Protein AF-A0A5D4U2Z6-F1 (afdb_monomer)

Secondary structure (DSSP, 8-state):
-HHHHHHHHHHHHHHHHHHHHHHHHHHHHHHHSSTTS----TTTHHHHHHIIIIIHHHHHHHHHHHHHHHHHHHHHHHHHHHHTT-

Organism: NCBI:txid189382

Structure (mmCIF, N/CA/C/O backbone):
data_AF-A0A5D4U2Z6-F1
#
_entry.id   AF-A0A5D4U2Z6-F1
#
loop_
_atom_site.group_PDB
_atom_site.id
_atom_site.type_symbol
_atom_site.label_atom_id
_atom_site.label_alt_id
_atom_site.label_comp_id
_atom_site.label_asym_id
_atom_site.label_entity_id
_atom_site.label_seq_id
_atom_site.pdbx_PDB_ins_code
_atom_site.Cartn_x
_atom_site.Cartn_y
_atom_site.Cartn_z
_atom_site.occupancy
_atom_site.B_iso_or_equiv
_atom_site.auth_seq_id
_atom_site.auth_comp_id
_atom_site.auth_asym_id
_atom_site.auth_atom_id
_atom_site.pdbx_PDB_model_num
ATOM 1 N N . MET A 1 1 ? -10.111 4.385 24.534 1.00 73.25 1 MET A N 1
ATOM 2 C CA . MET A 1 1 ? -9.481 5.441 23.702 1.00 73.25 1 MET A CA 1
ATOM 3 C C . MET A 1 1 ? -8.085 5.083 23.180 1.00 73.25 1 MET A C 1
ATOM 5 O O . MET A 1 1 ? -7.828 5.360 22.019 1.00 73.25 1 MET A O 1
ATOM 9 N N . LYS A 1 2 ? -7.204 4.426 23.958 1.00 83.25 2 LYS A N 1
ATOM 10 C CA . LYS A 1 2 ? -5.839 4.064 23.505 1.00 83.25 2 LYS A CA 1
ATOM 11 C C . LYS A 1 2 ? -5.800 3.269 22.184 1.00 83.25 2 LYS A C 1
ATOM 13 O O . LYS A 1 2 ? -5.072 3.648 21.279 1.00 83.25 2 LYS A O 1
ATOM 18 N N . HIS A 1 3 ? -6.627 2.230 22.037 1.00 86.38 3 HIS A N 1
ATOM 19 C CA . HIS A 1 3 ? -6.676 1.418 20.808 1.00 86.38 3 HIS A CA 1
ATOM 20 C C . HIS A 1 3 ? -7.149 2.192 19.570 1.00 86.38 3 HIS A C 1
ATOM 22 O O . HIS A 1 3 ? -6.675 1.923 18.473 1.00 86.38 3 HIS A O 1
ATOM 28 N N . LEU A 1 4 ? -8.039 3.172 19.750 1.00 91.88 4 LEU A N 1
ATOM 29 C CA . LEU A 1 4 ? -8.518 4.024 18.663 1.00 91.88 4 LEU A CA 1
ATOM 30 C C . LEU A 1 4 ? -7.405 4.944 18.153 1.00 91.88 4 LEU A C 1
ATOM 32 O O . LEU A 1 4 ? -7.194 5.020 16.949 1.00 91.88 4 LEU A O 1
ATOM 36 N N . LEU A 1 5 ? -6.650 5.575 19.060 1.00 94.12 5 LEU A N 1
ATOM 37 C CA . LEU A 1 5 ? -5.494 6.396 18.686 1.00 94.12 5 LEU A CA 1
ATOM 38 C C . LEU A 1 5 ? -4.414 5.567 17.985 1.00 94.12 5 LEU A C 1
ATOM 40 O O . LEU A 1 5 ? -3.944 5.965 16.929 1.00 94.12 5 LEU A O 1
ATOM 44 N N . ILE A 1 6 ? -4.073 4.389 18.521 1.00 95.00 6 ILE A N 1
ATOM 45 C CA . ILE A 1 6 ? -3.096 3.487 17.889 1.00 95.00 6 ILE A CA 1
ATOM 46 C C . ILE A 1 6 ? -3.570 3.080 16.489 1.00 95.00 6 ILE A C 1
ATOM 48 O O . ILE A 1 6 ? -2.792 3.129 15.542 1.00 95.00 6 ILE A O 1
ATOM 52 N N . GLY A 1 7 ? -4.850 2.727 16.340 1.00 95.75 7 GLY A N 1
ATOM 53 C CA . GLY A 1 7 ? -5.409 2.346 15.048 1.00 95.75 7 GLY A CA 1
ATOM 54 C C . GLY A 1 7 ? -5.390 3.480 14.017 1.00 95.75 7 GLY A C 1
ATOM 55 O O . GLY A 1 7 ? -5.020 3.247 12.867 1.00 95.75 7 GLY A O 1
ATOM 56 N N . LEU A 1 8 ? -5.704 4.715 14.428 1.00 97.06 8 LEU A N 1
ATOM 57 C CA . LEU A 1 8 ? -5.601 5.900 13.566 1.00 97.06 8 LEU A CA 1
ATOM 58 C C . LEU A 1 8 ? -4.150 6.200 13.171 1.00 97.06 8 LEU A C 1
ATOM 60 O O . LEU A 1 8 ? -3.884 6.480 12.004 1.00 97.06 8 LEU A O 1
ATOM 64 N N . THR A 1 9 ? -3.204 6.083 14.106 1.00 97.56 9 THR A N 1
ATOM 65 C CA . THR A 1 9 ? -1.776 6.234 13.801 1.00 97.56 9 THR A CA 1
ATOM 66 C C . THR A 1 9 ? -1.306 5.165 12.815 1.00 97.56 9 THR A C 1
ATOM 68 O O . THR A 1 9 ? -0.599 5.492 11.866 1.00 97.56 9 THR A O 1
ATOM 71 N N . CYS A 1 10 ? -1.730 3.906 12.970 1.00 97.00 10 CYS A N 1
ATOM 72 C CA . CYS A 1 10 ? -1.423 2.843 12.006 1.00 97.00 10 CYS A CA 1
ATOM 73 C C . CYS A 1 10 ? -1.968 3.152 10.604 1.00 97.00 10 CYS A C 1
ATOM 75 O O . CYS A 1 10 ? -1.258 2.933 9.624 1.00 97.00 10 CYS A O 1
ATOM 77 N N . LEU A 1 11 ? -3.187 3.693 10.496 1.00 98.00 11 LEU A N 1
ATOM 78 C CA . LEU A 1 11 ? -3.744 4.124 9.210 1.00 98.00 11 LEU A CA 1
ATOM 79 C C . LEU A 1 11 ? -2.948 5.276 8.589 1.00 98.00 11 LEU A C 1
ATOM 81 O O . LEU A 1 11 ? -2.670 5.247 7.392 1.00 98.00 11 LEU A O 1
ATOM 85 N N . LEU A 1 12 ? -2.552 6.265 9.392 1.00 98.19 12 LEU A N 1
ATOM 86 C CA . LEU A 1 12 ? -1.730 7.379 8.921 1.00 98.19 12 LEU A CA 1
ATOM 87 C C . LEU A 1 12 ? -0.371 6.889 8.406 1.00 98.19 12 LEU A C 1
ATOM 89 O O . LEU A 1 12 ? 0.048 7.267 7.315 1.00 98.19 12 LEU A O 1
ATOM 93 N N . VAL A 1 13 ? 0.295 6.012 9.162 1.00 98.19 13 VAL A N 1
ATOM 94 C CA . VAL A 1 13 ? 1.575 5.409 8.761 1.00 98.19 13 VAL A CA 1
ATOM 95 C C . VAL A 1 13 ? 1.414 4.606 7.472 1.00 98.19 13 VAL A C 1
ATOM 97 O O . VAL A 1 13 ? 2.231 4.749 6.568 1.00 98.19 13 VAL A O 1
ATOM 100 N N . S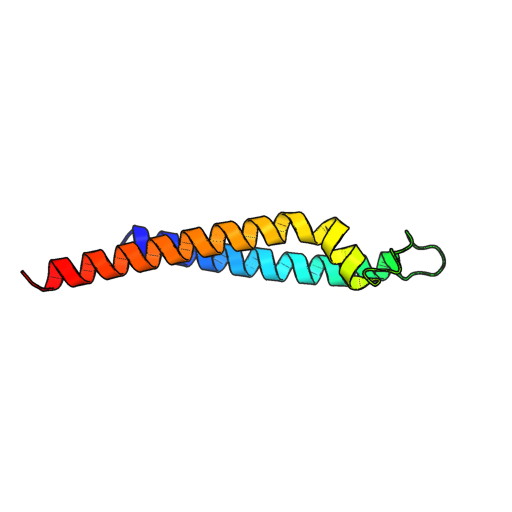ER A 1 14 ? 0.344 3.820 7.348 1.00 98.25 14 SER A N 1
ATOM 101 C CA . SER A 1 14 ? 0.031 3.098 6.114 1.00 98.25 14 SER A CA 1
ATOM 102 C C . SER A 1 14 ? -0.118 4.037 4.913 1.00 98.25 14 SER A C 1
ATOM 104 O O . SER A 1 14 ? 0.499 3.802 3.875 1.00 98.25 14 SER A O 1
ATOM 106 N N . ALA A 1 15 ? -0.871 5.132 5.057 1.00 98.19 15 ALA A N 1
ATOM 107 C CA . ALA A 1 15 ? -1.054 6.109 3.986 1.00 98.19 15 ALA A CA 1
ATOM 108 C C . ALA A 1 15 ? 0.276 6.754 3.562 1.00 98.19 15 ALA A C 1
ATOM 110 O O . ALA A 1 15 ? 0.533 6.911 2.368 1.00 98.19 15 ALA A O 1
ATOM 111 N N . ILE A 1 16 ? 1.143 7.071 4.530 1.00 98.31 16 ILE A N 1
ATOM 112 C CA . ILE A 1 16 ? 2.484 7.608 4.267 1.00 98.31 16 ILE A CA 1
ATOM 113 C C . ILE A 1 16 ? 3.344 6.579 3.523 1.00 98.31 16 ILE A C 1
ATOM 115 O O . ILE A 1 16 ? 3.973 6.937 2.532 1.00 98.31 16 ILE A O 1
ATOM 119 N N . LEU A 1 17 ? 3.354 5.314 3.961 1.00 98.06 17 LEU A N 1
ATOM 120 C CA . LEU A 1 17 ? 4.108 4.233 3.311 1.00 98.06 17 LEU A CA 1
ATOM 121 C C . LEU A 1 17 ? 3.625 3.969 1.882 1.00 98.06 17 LEU A C 1
ATOM 123 O O . LEU A 1 17 ? 4.432 3.776 0.976 1.00 98.06 17 LEU A O 1
ATOM 127 N N . TYR A 1 18 ? 2.310 3.980 1.673 1.00 98.00 18 TYR A N 1
ATOM 128 C CA . TYR A 1 18 ? 1.719 3.811 0.352 1.00 98.00 18 TYR A CA 1
ATOM 129 C C . TYR A 1 18 ? 2.112 4.967 -0.575 1.00 98.00 18 TYR A C 1
ATOM 131 O O . TYR A 1 18 ? 2.629 4.744 -1.668 1.00 98.00 18 TYR A O 1
ATOM 139 N N . GLY A 1 19 ? 1.928 6.210 -0.119 1.00 97.81 19 GLY A N 1
ATOM 140 C CA . GLY A 1 19 ? 2.278 7.398 -0.894 1.00 97.81 19 GLY A CA 1
ATOM 141 C C . GLY A 1 19 ? 3.770 7.471 -1.217 1.00 97.81 19 GLY A C 1
ATOM 142 O O . GLY A 1 19 ? 4.133 7.725 -2.365 1.00 97.81 19 GLY A O 1
ATOM 143 N N . SER A 1 20 ? 4.639 7.193 -0.240 1.00 97.69 20 SER A N 1
ATOM 144 C CA . SER A 1 20 ? 6.088 7.208 -0.452 1.00 97.69 20 SER A CA 1
ATOM 145 C C . SER A 1 20 ? 6.524 6.144 -1.456 1.00 97.69 20 SER A C 1
ATOM 147 O O . SER A 1 20 ? 7.288 6.468 -2.360 1.00 97.69 20 SER A O 1
ATOM 149 N N . ALA A 1 21 ? 5.973 4.927 -1.389 1.00 97.69 21 ALA A N 1
ATOM 150 C CA . ALA A 1 21 ? 6.262 3.871 -2.357 1.00 97.69 21 ALA A CA 1
ATOM 151 C C . ALA A 1 21 ? 5.920 4.287 -3.796 1.00 97.69 21 ALA A C 1
ATOM 153 O O . ALA A 1 21 ? 6.717 4.065 -4.710 1.00 97.69 21 ALA A O 1
ATOM 154 N N . LEU A 1 22 ? 4.764 4.930 -4.003 1.00 97.38 22 LEU A N 1
ATOM 155 C CA . LEU A 1 22 ? 4.351 5.401 -5.328 1.00 97.38 22 LEU A CA 1
ATOM 156 C C . LEU A 1 22 ? 5.233 6.544 -5.842 1.00 97.38 22 LEU A C 1
ATOM 158 O O . LEU A 1 22 ? 5.582 6.548 -7.025 1.00 97.38 22 LEU A O 1
ATOM 162 N N . ILE A 1 23 ? 5.609 7.486 -4.969 1.00 97.62 23 ILE A N 1
ATOM 163 C CA . ILE A 1 23 ? 6.525 8.587 -5.307 1.00 97.62 23 ILE A CA 1
ATOM 164 C C . ILE A 1 23 ? 7.897 8.023 -5.690 1.00 97.62 23 ILE A C 1
ATOM 166 O O . ILE A 1 23 ? 8.443 8.383 -6.733 1.00 97.62 23 ILE A O 1
ATOM 170 N N . THR A 1 24 ? 8.439 7.103 -4.891 1.00 96.81 24 THR A N 1
ATOM 171 C CA . THR A 1 24 ? 9.728 6.462 -5.166 1.00 96.81 24 THR A CA 1
ATOM 172 C C . THR A 1 24 ? 9.690 5.686 -6.478 1.00 96.81 24 THR A C 1
ATOM 174 O O . THR A 1 24 ? 10.595 5.849 -7.293 1.00 96.81 24 THR A O 1
ATOM 177 N N . ALA A 1 25 ? 8.631 4.915 -6.743 1.00 97.06 25 ALA A N 1
ATOM 178 C CA . ALA A 1 25 ? 8.467 4.224 -8.021 1.00 97.06 25 ALA A CA 1
ATOM 179 C C . ALA A 1 25 ? 8.399 5.206 -9.205 1.00 97.06 25 ALA A C 1
ATOM 181 O O . ALA A 1 25 ? 8.988 4.946 -10.254 1.00 97.06 25 ALA A O 1
ATOM 182 N N . ALA A 1 26 ? 7.741 6.359 -9.045 1.00 96.19 26 ALA A N 1
ATOM 183 C CA . ALA A 1 26 ? 7.664 7.376 -10.094 1.00 96.19 26 ALA A CA 1
ATOM 184 C C . ALA A 1 26 ? 9.039 7.987 -10.414 1.00 96.19 26 ALA A C 1
ATOM 186 O O . ALA A 1 26 ? 9.376 8.165 -11.585 1.00 96.19 26 ALA A O 1
ATOM 187 N N . ILE A 1 27 ? 9.855 8.256 -9.391 1.00 95.75 27 ILE A N 1
ATOM 188 C CA . ILE A 1 27 ? 11.224 8.759 -9.568 1.00 95.75 27 ILE A CA 1
ATOM 189 C C . ILE A 1 27 ? 12.112 7.673 -10.188 1.00 95.75 27 ILE A C 1
ATOM 191 O O . ILE A 1 27 ? 12.796 7.930 -11.176 1.00 95.75 27 ILE A O 1
ATOM 195 N N . TYR A 1 28 ? 12.059 6.446 -9.666 1.00 94.88 28 TYR A N 1
ATOM 196 C CA . TYR A 1 28 ? 12.872 5.324 -10.144 1.00 94.88 28 TYR A CA 1
ATOM 197 C C . TYR A 1 28 ? 12.547 4.932 -11.593 1.00 94.88 28 TYR A C 1
ATOM 199 O O . TYR A 1 28 ? 13.435 4.581 -12.365 1.00 94.88 28 TYR A O 1
ATOM 207 N N . SER A 1 29 ? 11.290 5.106 -12.015 1.00 94.75 29 SER A N 1
ATOM 208 C CA . SER A 1 29 ? 10.869 4.923 -13.412 1.00 94.75 29 SER A CA 1
ATOM 209 C C . SER A 1 29 ? 11.653 5.789 -14.397 1.00 94.75 29 SER A C 1
ATOM 211 O O . SER A 1 29 ? 11.855 5.388 -15.539 1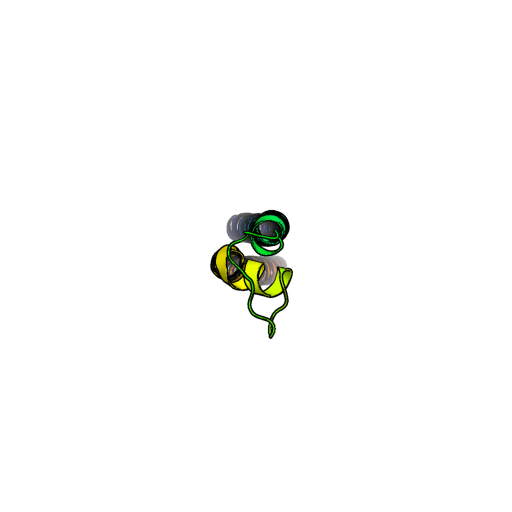.00 94.75 29 SER A O 1
ATOM 213 N N . ARG A 1 30 ? 12.114 6.973 -13.977 1.00 92.94 30 ARG A N 1
ATOM 214 C CA . ARG A 1 30 ? 12.932 7.843 -14.832 1.00 92.94 30 ARG A CA 1
ATOM 215 C C . ARG A 1 30 ? 14.286 7.199 -15.124 1.00 92.94 30 ARG A C 1
ATOM 217 O O . ARG A 1 30 ? 14.675 7.155 -16.279 1.00 92.94 30 ARG A O 1
ATOM 224 N N . MET A 1 31 ? 14.926 6.622 -14.106 1.00 91.38 31 MET A N 1
ATOM 225 C CA . MET A 1 31 ? 16.220 5.934 -14.235 1.00 91.38 31 MET A CA 1
ATOM 226 C C . MET A 1 31 ? 16.122 4.656 -15.083 1.00 91.38 31 MET A C 1
ATOM 228 O O . MET A 1 31 ? 17.058 4.298 -15.790 1.00 91.38 31 MET A O 1
ATOM 232 N N . LEU A 1 32 ? 14.979 3.966 -15.031 1.00 90.69 32 LEU A N 1
ATOM 233 C CA . LEU A 1 32 ? 14.716 2.773 -15.843 1.00 90.69 32 LEU A CA 1
ATOM 234 C C . LEU A 1 32 ? 14.467 3.093 -17.329 1.00 90.69 32 LEU A C 1
ATOM 236 O O . LEU A 1 32 ? 14.717 2.244 -18.182 1.00 90.69 32 LEU A O 1
ATOM 240 N N . GLY A 1 33 ? 13.923 4.277 -17.632 1.00 87.56 33 GLY A N 1
ATOM 241 C CA . GLY A 1 33 ? 13.517 4.687 -18.981 1.00 87.56 33 GLY A CA 1
ATOM 242 C C . GLY A 1 33 ? 14.558 5.492 -19.766 1.00 87.56 33 GLY A C 1
ATOM 243 O O . GLY A 1 33 ? 14.282 5.870 -20.903 1.00 87.56 33 GLY A O 1
ATOM 244 N N . GLU A 1 34 ? 15.715 5.790 -19.175 1.00 88.25 34 GLU A N 1
ATOM 245 C CA . GLU A 1 34 ? 16.819 6.470 -19.860 1.00 88.25 34 GLU A CA 1
ATOM 246 C C . GLU A 1 34 ? 17.488 5.557 -20.904 1.00 88.25 34 GLU A C 1
ATOM 248 O O . GLU A 1 34 ? 17.487 4.335 -20.768 1.00 88.25 34 GLU A O 1
ATOM 253 N N . THR A 1 35 ? 18.059 6.152 -21.960 1.00 74.81 35 THR A N 1
ATOM 254 C CA . THR A 1 35 ? 18.649 5.436 -23.111 1.00 74.81 35 THR A CA 1
ATOM 255 C C . THR A 1 35 ? 19.799 4.498 -22.715 1.00 74.81 35 THR A C 1
ATOM 257 O O . THR A 1 35 ? 19.953 3.451 -23.335 1.00 74.81 35 THR A O 1
ATOM 260 N N . ASP A 1 36 ? 20.529 4.833 -21.645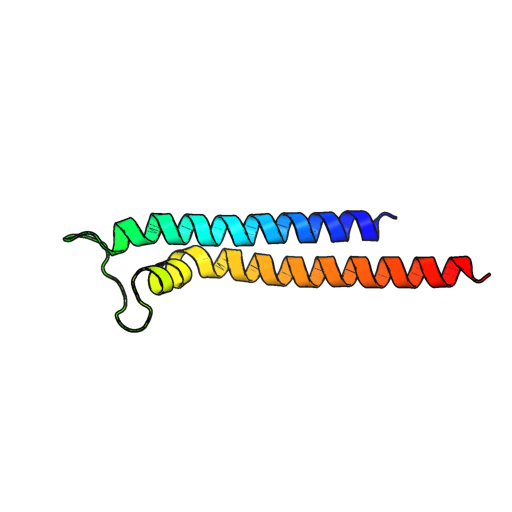 1.00 77.38 36 ASP A N 1
ATOM 261 C CA . ASP A 1 36 ? 21.559 3.997 -20.999 1.00 77.38 36 ASP A CA 1
ATOM 262 C C . ASP A 1 36 ? 21.125 3.542 -19.586 1.00 77.38 36 ASP A C 1
ATOM 264 O O . ASP A 1 36 ? 21.948 3.283 -18.706 1.00 77.38 36 ASP A O 1
ATOM 268 N N . GLY A 1 37 ? 19.813 3.518 -19.334 1.00 73.69 37 GLY A N 1
ATOM 269 C CA . GLY A 1 37 ? 19.228 3.198 -18.036 1.00 73.69 37 GLY A CA 1
ATOM 270 C C . GLY A 1 37 ? 19.358 1.722 -17.653 1.00 73.69 37 GLY A C 1
ATOM 271 O O . GLY A 1 37 ? 19.799 0.875 -18.427 1.00 73.69 37 GLY A O 1
ATOM 272 N N . LEU A 1 38 ? 18.897 1.388 -16.445 1.00 79.75 38 LEU A N 1
ATOM 273 C CA . LEU A 1 38 ? 18.954 0.023 -15.888 1.00 79.75 38 LEU A CA 1
ATOM 274 C C . LEU A 1 38 ? 18.129 -1.017 -16.677 1.00 79.75 38 LEU A C 1
ATOM 276 O O . LEU A 1 38 ? 18.233 -2.213 -16.407 1.00 79.75 38 LEU A O 1
ATOM 280 N N . GLY A 1 39 ? 17.332 -0.569 -17.653 1.00 85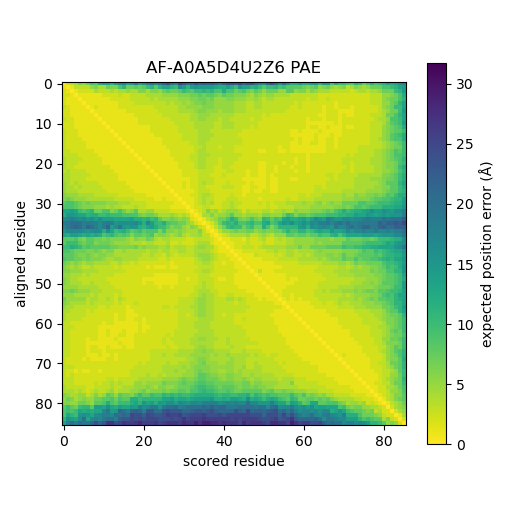.81 39 GLY A N 1
ATOM 281 C CA . GLY A 1 39 ? 16.412 -1.400 -18.419 1.00 85.81 39 GLY A CA 1
ATOM 282 C C . GLY A 1 39 ? 15.192 -1.806 -17.595 1.00 85.81 39 GLY A C 1
ATOM 283 O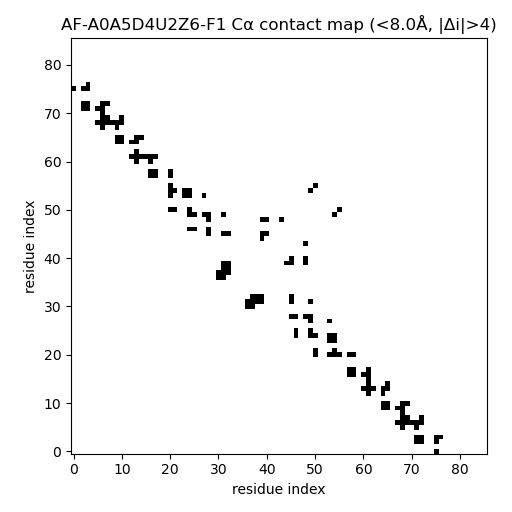 O . GLY A 1 39 ? 15.235 -1.884 -16.374 1.00 85.81 39 GLY A O 1
ATOM 284 N N . TRP A 1 40 ? 14.068 -2.059 -18.259 1.00 93.38 40 TRP A N 1
ATOM 285 C CA . TRP A 1 40 ? 12.812 -2.428 -17.603 1.00 93.38 40 TRP A CA 1
ATOM 286 C C . TRP A 1 40 ? 12.219 -3.690 -18.224 1.00 93.38 40 TRP A C 1
ATOM 288 O O . TRP A 1 40 ? 12.474 -4.017 -19.385 1.00 93.38 40 TRP A O 1
ATOM 298 N N . ASP A 1 41 ? 11.411 -4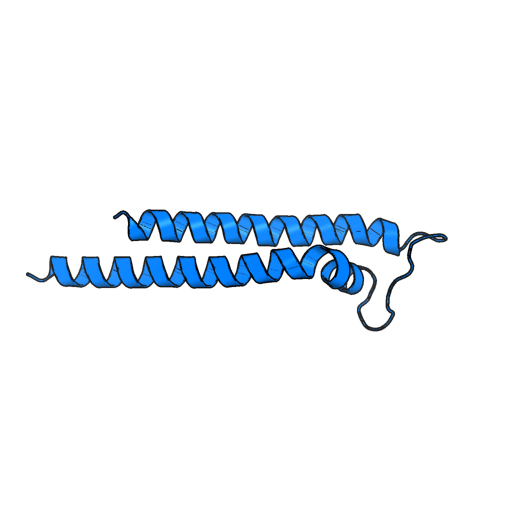.418 -17.455 1.00 91.12 41 ASP A N 1
ATOM 299 C CA . ASP A 1 41 ? 10.770 -5.635 -17.945 1.00 91.12 41 ASP A CA 1
ATOM 300 C C . ASP A 1 41 ? 9.517 -5.281 -18.761 1.00 91.12 41 ASP A C 1
ATOM 302 O O . ASP A 1 41 ? 8.528 -4.761 -18.232 1.00 91.12 41 ASP A O 1
ATOM 306 N N . SER A 1 42 ? 9.553 -5.618 -20.056 1.00 90.06 42 SER A N 1
ATOM 307 C CA . SER A 1 42 ? 8.469 -5.379 -21.025 1.00 90.06 42 SER A CA 1
ATOM 308 C C . SER A 1 42 ? 7.077 -5.812 -20.549 1.00 90.06 42 SER A C 1
ATOM 310 O O . SER A 1 42 ? 6.082 -5.185 -20.911 1.00 90.06 42 SER A O 1
ATOM 312 N N . ARG A 1 43 ? 6.995 -6.845 -19.699 1.00 95.56 43 ARG A N 1
ATOM 313 C CA . ARG A 1 43 ? 5.730 -7.386 -19.180 1.00 95.56 43 ARG A CA 1
ATOM 314 C C . ARG A 1 43 ? 5.052 -6.462 -18.175 1.00 95.56 43 ARG A C 1
ATOM 316 O O . ARG A 1 43 ? 3.832 -6.501 -18.052 1.00 95.56 43 ARG A O 1
ATOM 323 N N . TYR A 1 44 ? 5.831 -5.668 -17.443 1.00 92.50 44 TYR A N 1
ATOM 324 C CA . TYR A 1 44 ? 5.334 -4.829 -16.349 1.00 92.50 44 TYR A CA 1
ATOM 325 C C . TYR A 1 44 ? 5.339 -3.335 -16.690 1.00 92.50 44 TYR A C 1
ATOM 327 O O . TYR A 1 44 ? 4.764 -2.538 -15.948 1.00 92.50 44 TYR A O 1
ATOM 335 N N . GLY A 1 45 ? 5.967 -2.926 -17.795 1.00 93.69 45 GLY A N 1
ATOM 336 C CA . GLY A 1 45 ? 6.155 -1.504 -18.074 1.00 93.69 45 GLY A CA 1
ATOM 337 C C . GLY A 1 45 ? 7.249 -0.891 -17.198 1.00 93.69 45 GLY A C 1
ATOM 338 O O . GLY A 1 45 ? 7.700 -1.484 -16.215 1.00 93.69 45 GLY A O 1
ATOM 339 N N . ILE A 1 46 ? 7.650 0.335 -17.527 1.00 95.00 46 ILE A N 1
ATOM 340 C CA . ILE A 1 46 ? 8.656 1.083 -16.760 1.00 95.00 46 ILE A CA 1
ATOM 341 C C . ILE A 1 46 ? 8.184 1.270 -15.309 1.00 95.00 46 ILE A C 1
ATOM 343 O O . ILE A 1 46 ? 8.887 0.915 -14.366 1.00 95.00 46 ILE A O 1
ATOM 347 N N . TYR A 1 47 ? 6.950 1.752 -15.127 1.00 94.75 47 TYR A N 1
ATOM 348 C CA . TYR A 1 47 ? 6.399 2.017 -13.797 1.00 94.75 47 TYR A CA 1
ATOM 349 C C . TYR A 1 47 ? 6.116 0.748 -12.990 1.00 94.75 47 TYR A C 1
ATOM 351 O O . TYR A 1 47 ? 6.385 0.711 -11.792 1.00 94.75 47 TYR A O 1
ATOM 359 N N . GLY A 1 48 ? 5.610 -0.314 -13.625 1.00 94.81 48 GLY A N 1
ATOM 360 C CA . GLY A 1 48 ? 5.377 -1.580 -12.929 1.00 94.81 48 GLY A CA 1
ATOM 361 C C . GLY A 1 48 ? 6.681 -2.256 -12.505 1.00 94.81 48 GLY A C 1
ATOM 362 O O . GLY A 1 48 ? 6.752 -2.784 -11.396 1.00 94.81 48 GLY A O 1
ATOM 363 N N . THR A 1 49 ? 7.730 -2.168 -13.331 1.00 95.81 49 THR A N 1
ATOM 364 C CA . THR A 1 49 ? 9.086 -2.596 -12.943 1.00 95.81 49 THR A CA 1
ATOM 365 C C . THR A 1 49 ? 9.582 -1.777 -11.749 1.00 95.81 49 THR A C 1
ATOM 367 O O . THR A 1 49 ? 10.008 -2.349 -10.752 1.00 95.81 49 THR A O 1
ATOM 370 N N . ALA A 1 50 ? 9.395 -0.454 -11.765 1.00 96.44 50 ALA A N 1
ATOM 371 C CA . ALA A 1 50 ? 9.762 0.397 -10.636 1.00 96.44 50 ALA A CA 1
ATOM 372 C C . ALA A 1 50 ? 9.005 0.053 -9.342 1.00 96.44 50 ALA A C 1
ATOM 374 O O . ALA A 1 50 ? 9.607 -0.052 -8.275 1.00 96.44 50 ALA A O 1
ATOM 375 N N . ILE A 1 51 ? 7.689 -0.173 -9.410 1.00 96.69 51 ILE A N 1
ATOM 376 C CA . ILE A 1 51 ? 6.917 -0.633 -8.247 1.00 96.69 51 ILE A CA 1
ATOM 377 C C . ILE A 1 51 ? 7.471 -1.959 -7.729 1.00 96.69 51 ILE A C 1
ATOM 379 O O . ILE A 1 51 ? 7.579 -2.136 -6.519 1.00 96.69 51 ILE A O 1
ATOM 383 N N . ARG A 1 52 ? 7.828 -2.887 -8.613 1.00 95.06 52 ARG A N 1
ATOM 384 C CA . ARG A 1 52 ? 8.353 -4.193 -8.217 1.00 95.06 52 ARG A CA 1
ATOM 385 C C . ARG A 1 52 ? 9.718 -4.088 -7.530 1.00 95.06 52 ARG A C 1
ATOM 387 O O . ARG A 1 52 ? 9.918 -4.765 -6.524 1.00 95.06 52 ARG A O 1
ATOM 394 N N . ASP A 1 53 ? 10.603 -3.235 -8.031 1.00 94.19 53 ASP A N 1
ATOM 395 C CA . ASP A 1 53 ? 11.983 -3.147 -7.546 1.00 94.19 53 ASP A CA 1
ATOM 396 C C . ASP A 1 53 ? 12.106 -2.327 -6.257 1.00 94.19 53 ASP A C 1
ATOM 398 O O . ASP A 1 53 ? 12.822 -2.723 -5.338 1.00 94.19 53 ASP A O 1
ATOM 402 N N . VAL A 1 54 ? 11.385 -1.203 -6.156 1.00 95.25 54 VAL A N 1
ATOM 403 C CA . VAL A 1 54 ? 11.520 -0.270 -5.018 1.00 95.25 54 VAL A CA 1
ATOM 404 C C . VAL A 1 54 ? 10.230 -0.067 -4.219 1.00 95.25 54 VAL A C 1
ATOM 406 O O . VAL A 1 54 ? 10.283 0.323 -3.053 1.00 95.25 54 VAL A O 1
ATOM 409 N N . GLY A 1 55 ? 9.065 -0.347 -4.806 1.00 94.00 55 GLY A N 1
ATOM 410 C CA . GLY A 1 55 ? 7.757 -0.128 -4.177 1.00 94.00 55 GLY A CA 1
ATOM 411 C C . GLY A 1 55 ? 7.175 -1.344 -3.445 1.00 94.00 55 GLY A C 1
ATOM 412 O O . GLY A 1 55 ? 6.358 -1.174 -2.543 1.00 94.00 55 GLY A O 1
ATOM 413 N N . ALA A 1 56 ? 7.582 -2.569 -3.787 1.00 94.88 56 ALA A N 1
ATOM 414 C CA . ALA A 1 56 ? 6.904 -3.785 -3.338 1.00 94.88 56 ALA A CA 1
ATOM 415 C C . ALA A 1 56 ? 6.950 -3.957 -1.813 1.00 94.88 56 ALA A C 1
ATOM 417 O O . ALA A 1 56 ? 5.919 -4.165 -1.175 1.00 94.88 56 ALA A O 1
ATOM 418 N N . PHE A 1 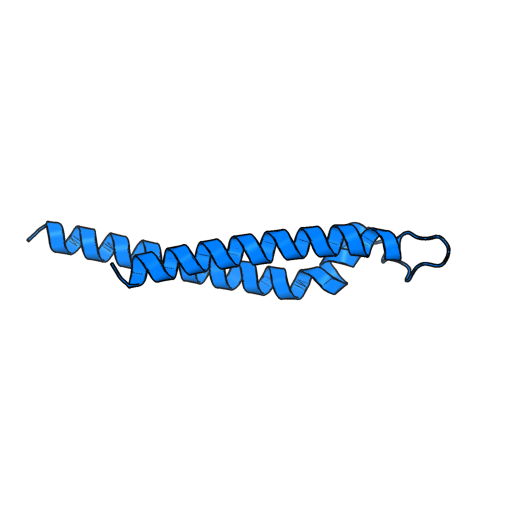57 ? 8.134 -3.814 -1.216 1.00 95.75 57 PHE A N 1
ATOM 419 C CA . PHE A 1 57 ? 8.310 -3.925 0.231 1.00 95.75 57 PHE A CA 1
ATOM 420 C C . PHE A 1 57 ? 7.511 -2.869 1.025 1.00 95.75 57 PHE A C 1
ATOM 422 O O . PHE A 1 57 ? 6.712 -3.262 1.882 1.00 95.75 57 PHE A O 1
ATOM 429 N N . PRO A 1 58 ? 7.641 -1.552 0.754 1.00 96.31 58 PRO A N 1
ATOM 430 C CA . PRO A 1 58 ? 6.860 -0.549 1.475 1.00 96.31 58 PRO A CA 1
ATOM 431 C C . PRO A 1 58 ? 5.348 -0.674 1.232 1.00 96.31 58 PRO A C 1
ATOM 433 O O . PRO A 1 58 ? 4.580 -0.442 2.165 1.00 96.31 58 PRO A O 1
ATOM 436 N N . LEU A 1 59 ? 4.899 -1.120 0.049 1.00 97.56 59 LEU A N 1
ATOM 437 C CA . LEU A 1 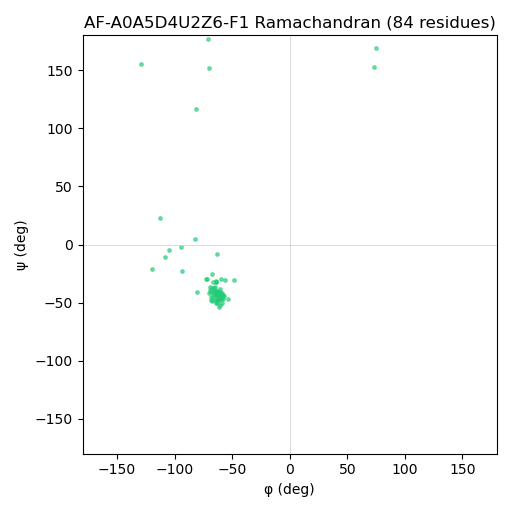59 ? 3.479 -1.397 -0.211 1.00 97.56 59 LEU A CA 1
ATOM 438 C C . LEU A 1 59 ? 2.940 -2.553 0.638 1.00 97.56 59 LEU A C 1
ATOM 440 O O . LEU A 1 59 ? 1.853 -2.439 1.204 1.00 97.56 59 LEU A O 1
ATOM 444 N N . VAL A 1 60 ? 3.695 -3.648 0.779 1.00 97.81 60 VAL A N 1
ATOM 445 C CA . VAL A 1 60 ? 3.300 -4.765 1.655 1.00 97.81 60 VAL A CA 1
ATOM 446 C C . VAL A 1 60 ? 3.172 -4.285 3.101 1.00 97.81 60 VAL A C 1
ATOM 448 O O . VAL A 1 60 ? 2.170 -4.576 3.759 1.00 97.81 60 VAL A O 1
ATOM 451 N N . LEU A 1 61 ? 4.128 -3.487 3.587 1.00 97.50 61 LEU A N 1
ATOM 452 C CA . LEU A 1 61 ? 4.042 -2.895 4.924 1.00 97.50 61 LEU A CA 1
ATOM 453 C C . LEU A 1 61 ? 2.846 -1.949 5.067 1.00 97.50 61 LEU A C 1
ATOM 455 O O . LEU A 1 61 ? 2.163 -1.991 6.093 1.00 97.50 61 LEU A O 1
ATOM 459 N N . ALA A 1 62 ? 2.550 -1.137 4.050 1.00 98.06 62 ALA A N 1
ATOM 460 C CA . ALA A 1 62 ? 1.379 -0.266 4.039 1.00 98.06 62 ALA A CA 1
ATOM 461 C C . ALA A 1 62 ? 0.077 -1.074 4.174 1.00 98.06 62 ALA A C 1
ATOM 463 O O . ALA A 1 62 ? -0.786 -0.721 4.976 1.00 98.06 62 ALA A O 1
ATOM 464 N N . ILE A 1 63 ? -0.053 -2.196 3.462 1.00 98.19 63 ILE A N 1
ATOM 465 C CA . ILE A 1 63 ? -1.244 -3.057 3.532 1.00 98.19 63 ILE A CA 1
ATOM 466 C C . ILE A 1 63 ? -1.379 -3.697 4.920 1.00 98.19 63 ILE A C 1
ATOM 468 O O . ILE A 1 63 ? -2.448 -3.633 5.532 1.00 98.19 63 ILE A O 1
ATOM 472 N N . LEU A 1 64 ? -0.301 -4.276 5.455 1.00 98.06 64 LEU A N 1
ATOM 473 C CA . LEU A 1 64 ? -0.324 -4.919 6.774 1.00 98.06 64 LEU A CA 1
ATOM 474 C C . LEU A 1 64 ? -0.662 -3.922 7.891 1.00 98.06 64 LEU A C 1
ATOM 476 O O . LEU A 1 64 ? -1.472 -4.214 8.778 1.00 98.06 64 LEU A O 1
ATOM 480 N N . THR A 1 65 ? -0.080 -2.723 7.832 1.00 97.44 65 THR A N 1
ATOM 481 C CA . THR A 1 65 ? -0.359 -1.654 8.801 1.00 97.44 65 THR A CA 1
ATOM 482 C C . THR A 1 65 ? -1.776 -1.101 8.655 1.00 97.44 65 THR A C 1
ATOM 484 O O . THR A 1 65 ? -2.419 -0.860 9.678 1.00 97.44 65 THR A O 1
ATOM 487 N N . ALA A 1 66 ? -2.315 -0.996 7.432 1.00 98.12 66 ALA A N 1
ATOM 488 C CA . ALA A 1 66 ? -3.714 -0.622 7.208 1.00 98.12 66 ALA A CA 1
ATOM 489 C C . ALA A 1 66 ? -4.674 -1.622 7.856 1.00 98.12 66 ALA A C 1
ATOM 491 O O . ALA A 1 66 ? -5.540 -1.228 8.637 1.00 98.12 66 ALA A O 1
ATOM 492 N N . ILE A 1 67 ? -4.499 -2.919 7.576 1.00 98.25 67 ILE A N 1
ATOM 493 C CA . ILE A 1 67 ? -5.355 -3.987 8.116 1.00 98.25 67 ILE A CA 1
ATOM 494 C C . ILE A 1 67 ? -5.310 -3.973 9.647 1.00 98.25 67 ILE A C 1
ATOM 496 O O . ILE A 1 67 ? -6.354 -4.020 10.305 1.00 98.25 67 ILE A O 1
ATOM 500 N N . THR A 1 68 ? -4.113 -3.841 10.220 1.00 96.56 68 THR A N 1
ATOM 501 C CA . THR A 1 68 ? -3.928 -3.754 11.675 1.00 96.56 68 THR A CA 1
ATOM 502 C C . THR A 1 68 ? -4.638 -2.526 12.255 1.00 96.56 68 THR A C 1
ATOM 504 O O . THR A 1 68 ? -5.377 -2.644 13.236 1.00 96.56 68 THR A O 1
ATOM 507 N N . GLY A 1 69 ? -4.479 -1.358 11.624 1.00 96.69 69 GLY A N 1
ATOM 508 C CA . GLY A 1 69 ? -5.120 -0.111 12.044 1.00 96.69 69 GLY A CA 1
ATOM 509 C C . GLY A 1 69 ? -6.647 -0.183 12.006 1.00 96.69 69 GLY A C 1
ATOM 510 O O . GLY A 1 69 ? -7.304 0.136 13.000 1.00 96.69 69 GLY A O 1
ATOM 511 N N . ILE A 1 70 ? -7.213 -0.688 10.904 1.00 97.31 70 ILE A N 1
ATOM 512 C CA . ILE A 1 70 ? -8.661 -0.897 10.740 1.00 97.31 70 ILE A CA 1
ATOM 513 C C . ILE A 1 70 ? -9.187 -1.848 11.814 1.00 97.31 70 ILE A C 1
ATOM 515 O O . ILE A 1 70 ? -10.191 -1.553 12.463 1.00 97.31 70 ILE A O 1
ATOM 519 N N . THR A 1 71 ? -8.491 -2.962 12.051 1.00 95.94 71 THR A N 1
ATOM 520 C CA . THR A 1 71 ? -8.904 -3.959 13.047 1.00 95.94 71 THR A CA 1
ATOM 521 C C . THR A 1 71 ? -8.964 -3.349 14.449 1.00 95.94 71 THR A C 1
ATOM 523 O O . THR A 1 71 ? -9.965 -3.511 15.151 1.00 95.94 71 THR A O 1
ATOM 526 N N . LEU A 1 72 ? -7.944 -2.579 14.844 1.00 94.50 72 LEU A N 1
ATOM 527 C CA . LEU A 1 72 ? -7.915 -1.897 16.143 1.00 94.50 72 LEU A CA 1
ATOM 528 C C . LEU A 1 72 ? -9.029 -0.853 16.290 1.00 94.50 72 LEU A C 1
ATOM 530 O O . LEU A 1 72 ? -9.646 -0.767 17.357 1.00 94.50 72 LEU A O 1
ATOM 534 N N . ILE A 1 73 ? -9.321 -0.093 15.230 1.00 95.56 73 ILE A N 1
ATOM 535 C CA . ILE A 1 73 ? -10.422 0.880 15.221 1.00 95.56 73 ILE A CA 1
ATOM 536 C C . ILE A 1 73 ? -11.761 0.162 15.400 1.00 95.56 73 ILE A C 1
ATOM 538 O O . ILE A 1 73 ? -12.525 0.520 16.296 1.00 95.56 73 ILE A O 1
ATOM 542 N N . VAL A 1 74 ? -12.027 -0.885 14.611 1.00 94.56 74 VAL A N 1
ATOM 543 C CA . VAL A 1 74 ? -13.286 -1.644 14.671 1.00 94.56 74 VAL A CA 1
ATOM 544 C C . VAL A 1 74 ? -13.491 -2.262 16.053 1.00 94.56 74 VAL A C 1
ATOM 546 O O . VAL A 1 74 ? -14.568 -2.116 16.634 1.00 94.56 74 VAL A O 1
ATOM 549 N N . VAL A 1 75 ? -12.463 -2.904 16.616 1.00 92.75 75 VAL A N 1
ATOM 550 C CA . VAL A 1 75 ? -12.525 -3.481 17.969 1.00 92.75 75 VAL A CA 1
ATOM 551 C C . VAL A 1 75 ? -12.764 -2.391 19.016 1.00 92.75 75 VAL A C 1
ATOM 553 O O . VAL A 1 75 ? -13.610 -2.561 19.898 1.00 92.75 75 VAL A O 1
ATOM 556 N N . SER A 1 76 ? -12.079 -1.247 18.912 1.00 92.19 76 SER A N 1
ATOM 557 C CA . SER A 1 76 ? -12.256 -0.147 19.864 1.00 92.19 76 SER A CA 1
ATOM 558 C C . SER A 1 76 ? -13.653 0.473 19.794 1.00 92.19 76 SER A C 1
ATOM 560 O O . SER A 1 76 ? -14.198 0.828 20.840 1.00 92.19 76 SER A O 1
ATOM 562 N N . ILE A 1 77 ? -14.228 0.618 18.598 1.00 91.62 77 ILE A N 1
ATOM 563 C CA . ILE A 1 77 ? -15.582 1.156 18.412 1.00 91.62 77 ILE A CA 1
ATOM 564 C C . ILE A 1 77 ? -16.613 0.181 18.984 1.00 91.62 77 ILE A C 1
ATOM 566 O O . ILE A 1 77 ? -17.451 0.589 19.785 1.00 91.62 77 ILE A O 1
ATOM 570 N N . ARG A 1 78 ? -16.515 -1.114 18.649 1.00 90.12 78 ARG A N 1
ATOM 571 C CA . ARG A 1 78 ? -17.434 -2.146 19.162 1.00 90.12 78 ARG A CA 1
ATOM 572 C C . ARG A 1 78 ? -17.439 -2.202 20.689 1.00 90.12 78 ARG A C 1
ATOM 574 O O . ARG A 1 78 ? -18.512 -2.225 21.284 1.00 90.12 78 ARG A O 1
ATOM 581 N N . LYS A 1 79 ? -16.258 -2.153 21.316 1.00 87.88 79 LYS A N 1
ATOM 582 C CA . LYS A 1 79 ? -16.134 -2.146 22.780 1.00 87.88 79 LYS A CA 1
ATOM 583 C C . LYS A 1 79 ? -16.796 -0.918 23.414 1.00 87.88 79 LYS A C 1
ATOM 585 O O . LYS A 1 79 ? -17.502 -1.061 24.402 1.00 87.88 79 LYS A O 1
ATOM 590 N N . ASN A 1 80 ? -16.600 0.275 22.848 1.00 83.69 80 ASN A N 1
ATOM 591 C CA . ASN A 1 80 ? -17.231 1.493 23.370 1.00 83.69 80 ASN A CA 1
ATOM 592 C C . ASN A 1 80 ? -18.764 1.466 23.233 1.00 83.69 80 ASN A C 1
ATOM 594 O O . ASN A 1 80 ? -19.453 1.924 24.135 1.00 83.69 80 ASN A O 1
ATOM 598 N N . ILE A 1 81 ? -19.299 0.914 22.136 1.00 78.25 81 ILE A N 1
ATOM 599 C CA . ILE A 1 81 ? -20.753 0.790 21.932 1.00 78.25 81 ILE A CA 1
ATOM 600 C C . ILE A 1 81 ? -21.388 -0.151 22.966 1.00 78.25 81 ILE A C 1
ATOM 602 O O . ILE A 1 81 ? -22.509 0.096 23.398 1.00 78.25 81 ILE A O 1
ATOM 606 N N . GLN A 1 82 ? -20.694 -1.223 23.359 1.00 70.94 82 GLN A N 1
ATOM 607 C CA . GLN A 1 82 ? -21.191 -2.158 24.374 1.00 70.94 82 GLN A CA 1
ATOM 608 C C . GLN A 1 82 ? -21.217 -1.536 25.774 1.00 70.94 82 GLN A C 1
ATOM 610 O O . GLN A 1 82 ? -22.209 -1.687 26.468 1.00 70.94 82 GLN A O 1
ATOM 615 N N . VAL A 1 83 ? -20.183 -0.777 26.150 1.00 68.88 83 VAL A N 1
ATOM 616 C CA . VAL A 1 83 ? -20.105 -0.109 27.465 1.00 68.88 83 VAL A CA 1
ATOM 617 C C . VAL A 1 83 ? -21.146 1.009 27.626 1.00 68.88 83 VAL A C 1
ATOM 619 O O . VAL A 1 83 ? -21.532 1.324 28.739 1.00 68.88 83 VAL A O 1
ATOM 622 N N . GLY A 1 84 ? -21.619 1.618 26.535 1.00 61.50 84 GLY A N 1
ATOM 623 C CA . GLY A 1 84 ? -22.662 2.653 26.586 1.00 61.50 84 GLY A CA 1
ATOM 624 C C . GLY A 1 84 ? -24.100 2.127 26.679 1.00 61.50 84 GLY A C 1
ATOM 625 O O . GLY A 1 84 ? -25.025 2.927 26.554 1.00 61.50 84 GLY A O 1
ATOM 626 N N . LYS A 1 85 ? -24.297 0.807 26.799 1.00 58.31 85 LYS A N 1
ATOM 627 C CA . LYS A 1 85 ? -25.617 0.160 26.911 1.00 58.31 85 LYS A CA 1
ATOM 628 C C . LYS A 1 85 ? -25.956 -0.332 28.325 1.00 58.31 85 LYS A C 1
ATOM 630 O O . LYS A 1 85 ? -27.085 -0.782 28.509 1.00 58.31 85 LYS A O 1
ATOM 635 N N . ASP A 1 86 ? -25.017 -0.229 29.263 1.00 48.72 86 ASP A N 1
ATOM 636 C CA . ASP A 1 86 ? -25.190 -0.541 30.689 1.00 48.72 86 ASP A CA 1
ATOM 637 C C . ASP A 1 86 ? -25.481 0.744 31.485 1.00 48.72 86 ASP A C 1
ATOM 639 O O . ASP A 1 86 ? -26.282 0.678 32.445 1.00 48.72 86 ASP A O 1
#

Radius of gyration: 18.86 Å; Cα contacts (8 Å, |Δi|>4): 88; chains: 1; bounding box: 47×16×54 Å

Mean predicted aligned error: 5.09 Å

Sequence (86 aa):
MKHLLIGLTCLLVSAILYGSALITAAIYSRMLGETDGLGWDSRYGIYGTAIRDVGAFPLVLAILTAITGITLIVVSIRKNIQVGKD

pLDDT: mean 91.5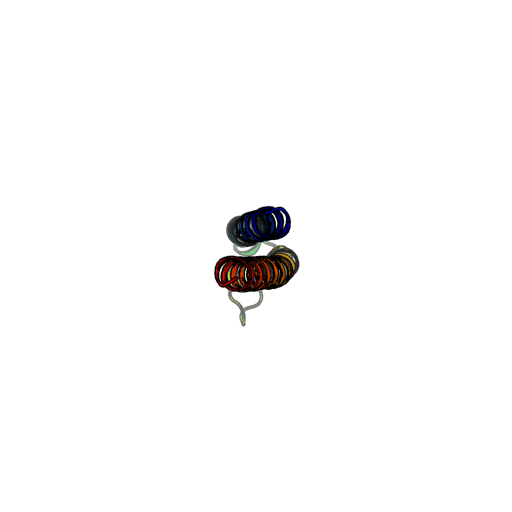6, std 9.63, range [48.72, 98.31]

Solvent-accessible surface area (backbone atoms only — not comparable to full-atom values): 4302 Å² total; per-residue (Å²): 110,70,51,37,53,53,11,53,50,28,37,53,52,14,53,51,32,39,51,49,21,53,52,51,12,60,56,48,21,52,51,29,67,41,98,87,33,82,56,58,50,84,90,49,36,48,54,46,34,19,30,61,76,67,10,43,68,42,39,52,51,14,52,54,32,31,55,51,9,52,50,32,33,54,54,42,52,55,54,53,59,57,66,75,73,117

Nearest PDB structures (foldseek):
  6vq7-assembly1_f  TM=5.751E-01  e=6.563E+00  Rattus norvegicus
  6uuj-assembly3_H  TM=5.576E-01  e=9.790E+00  Mycobacterium tuberculosis H37Rv
  4w4k-assembly1_A  TM=4.759E-01  e=6.563E+00  Mycobacterium tuberculosis str. Erdman = ATCC 35801
  8gym-assembly1_x  TM=4.898E-01  e=7.790E+00  Tetrahymena thermophila SB210

Foldseek 3Di:
DVLLVLLVVLLVLLVVLQVVLQVQLVVQLVQQPDPPHPHADPVQHSSRRSCVPRVVVSNVSSVVSNVSSVVSNVVVVVVVVVVVVD